Protein AF-A0A151IQZ8-F1 (afdb_monomer)

Organism: NCBI:txid471704

pLDDT: mean 76.38, std 14.62, range [38.34, 93.38]

Solvent-accessible surface area (backbone atoms only — not comparable to full-atom values): 10719 Å² total; per-residue (Å²): 109,80,64,51,79,74,67,48,81,82,74,76,81,71,88,70,88,72,74,56,67,67,59,54,52,50,52,55,47,38,72,71,76,46,70,57,71,67,60,46,53,51,49,43,63,72,29,51,71,59,75,87,51,46,80,73,53,77,83,78,83,52,74,77,52,58,76,74,47,56,71,68,60,54,54,52,48,54,54,48,50,53,53,50,52,51,53,50,18,53,51,44,46,48,53,50,50,51,56,55,58,67,31,67,74,51,48,68,72,40,54,81,81,67,52,54,53,82,94,44,68,60,49,65,55,50,59,70,48,26,78,45,84,62,49,73,41,74,48,37,80,72,48,78,58,47,101,88,50,80,73,50,78,59,21,75,75,46,58,49,76,49,61,53,66,62,90,61,82,62,86,89,110

Secondary structure (DSSP, 8-state):
-HHHHHH---PPPP------HHHHHHHHHHHHH---HHHHHHHHHHT---GGGGGGSPPPPPHHHHHHS-HHHHHHHHHHHHHHHHHHHHHHHHHHHHHHHTSHHHHHHS-TTTTS-GGGTHHHHHHHHBSSPPEEEPP-TTTT-BTTBPPPGGGGT-PEEE-PBP-SPPTT-

Nearest PDB structures (foldseek):
  5xq0-assembly1_A  TM=3.983E-01  e=8.523E+00  Mus musculus
  5xq1-assembly1_A  TM=3.126E-01  e=7.536E+00  Mus musculus

Radius of gyration: 23.39 Å; Cα contacts (8 Å, |Δi|>4): 93; chains: 1; bounding box: 54×56×52 Å

Sequence (173 aa):
TLTSELFGEVQAPTPLLFWNSVVLNSIQSESRSGLPIDIRSTLLAKYEVKNDLQALIPPKLNKELLTALTPSVVKRDEYQALAQAQVRACLNTFGTCMSQLLKPEVLQSLNDEAKLTPSQLWFPLFRRLSLSEPMIFPPKYSLLSSPFRNQHPAWRTLSLGVAKLSGKSSKFA

Mean predicted aligned error: 15.75 Å

Structure (mmCIF, N/CA/C/O backbone):
data_AF-A0A151IQZ8-F1
#
_entry.id   AF-A0A151IQZ8-F1
#
loop_
_atom_site.group_PDB
_atom_site.id
_atom_site.type_symbol
_atom_site.label_atom_id
_atom_site.label_alt_id
_atom_site.label_comp_id
_atom_site.label_asym_id
_atom_site.label_entity_id
_atom_site.label_seq_id
_atom_site.pdbx_PDB_ins_code
_atom_site.Cartn_x
_atom_site.Cartn_y
_atom_site.Cartn_z
_atom_site.occupancy
_atom_site.B_iso_or_equiv
_atom_site.auth_seq_id
_atom_site.auth_comp_id
_atom_site.auth_asym_id
_atom_site.auth_atom_id
_atom_site.pdbx_PDB_model_num
ATOM 1 N N . THR A 1 1 ? 23.336 -37.546 -19.285 1.00 43.59 1 THR A N 1
ATOM 2 C CA . THR A 1 1 ? 22.019 -37.944 -18.726 1.00 43.59 1 THR A CA 1
ATOM 3 C C . THR A 1 1 ? 20.944 -37.270 -19.552 1.00 43.59 1 THR A C 1
ATOM 5 O O . THR A 1 1 ? 21.203 -36.181 -20.037 1.00 43.59 1 THR A O 1
ATOM 8 N N . LEU A 1 2 ? 19.762 -37.876 -19.719 1.00 40.09 2 LEU A N 1
ATOM 9 C CA . LEU A 1 2 ? 18.674 -37.371 -20.588 1.00 40.09 2 LEU A CA 1
ATOM 10 C C . LEU A 1 2 ? 18.325 -35.879 -20.369 1.00 40.09 2 LEU A C 1
ATOM 12 O O . LEU A 1 2 ? 17.814 -35.211 -21.255 1.00 40.09 2 LEU A O 1
ATOM 16 N N . THR A 1 3 ? 18.625 -35.349 -19.183 1.00 41.34 3 THR A N 1
ATOM 17 C CA . THR A 1 3 ? 18.453 -33.949 -18.790 1.00 41.34 3 THR A CA 1
ATOM 18 C C . THR A 1 3 ? 19.409 -32.962 -19.472 1.00 41.34 3 THR A C 1
ATOM 20 O O . THR A 1 3 ? 18.994 -31.843 -19.741 1.00 41.34 3 THR A O 1
ATOM 23 N N . SER A 1 4 ? 20.656 -33.324 -19.787 1.00 41.53 4 SER A N 1
ATOM 24 C CA . SER A 1 4 ? 21.600 -32.395 -20.439 1.00 41.53 4 SER A CA 1
ATOM 25 C C . SER A 1 4 ? 21.361 -32.269 -21.947 1.00 41.53 4 SER A C 1
ATOM 27 O O . SER A 1 4 ? 21.603 -31.213 -22.519 1.00 41.53 4 SER A O 1
ATOM 29 N N . GLU A 1 5 ? 20.840 -33.322 -22.584 1.00 46.06 5 GLU A N 1
ATOM 30 C CA . GLU A 1 5 ? 20.471 -33.313 -24.009 1.00 46.06 5 GLU A CA 1
ATOM 31 C C . GLU A 1 5 ? 19.148 -32.580 -24.274 1.00 46.06 5 GLU A C 1
ATOM 33 O O . GLU A 1 5 ? 18.993 -31.976 -25.331 1.00 46.06 5 GLU A O 1
ATOM 38 N N . LEU A 1 6 ? 18.204 -32.593 -23.320 1.00 40.88 6 LEU A N 1
ATOM 39 C CA . LEU A 1 6 ? 16.897 -31.941 -23.486 1.00 40.88 6 LEU A CA 1
ATOM 40 C C . LEU A 1 6 ? 16.892 -30.448 -23.107 1.00 40.88 6 LEU A C 1
ATOM 42 O O . LEU A 1 6 ? 16.053 -29.706 -23.612 1.00 40.88 6 LEU A O 1
ATOM 46 N N . PHE A 1 7 ? 17.782 -30.017 -22.202 1.00 46.53 7 PHE A N 1
ATOM 47 C CA . PHE A 1 7 ? 17.719 -28.686 -21.570 1.00 46.53 7 PHE A CA 1
ATOM 48 C C . PHE A 1 7 ? 18.987 -27.828 -21.730 1.00 46.53 7 PHE A C 1
ATOM 50 O O . PHE A 1 7 ? 18.999 -26.689 -21.270 1.00 46.53 7 PHE A O 1
ATOM 57 N N . GLY A 1 8 ? 20.024 -28.331 -22.412 1.00 48.16 8 GLY A N 1
ATOM 58 C CA . GLY A 1 8 ? 21.293 -27.621 -22.594 1.00 48.16 8 GLY A CA 1
ATOM 59 C C . GLY A 1 8 ? 22.121 -27.503 -21.307 1.00 48.16 8 GLY A C 1
ATOM 60 O O . GLY A 1 8 ? 21.673 -27.843 -20.210 1.00 48.16 8 GLY A O 1
ATOM 61 N N . GLU A 1 9 ? 23.369 -27.046 -21.439 1.00 47.34 9 GLU A N 1
ATOM 62 C CA . GLU A 1 9 ? 24.222 -26.780 -20.278 1.00 47.34 9 GLU A CA 1
ATOM 63 C C . GLU A 1 9 ? 23.686 -25.587 -19.481 1.00 47.34 9 GLU A C 1
ATOM 65 O O . GLU A 1 9 ? 23.415 -24.514 -20.023 1.00 47.34 9 GLU A O 1
ATOM 70 N N . VAL A 1 10 ? 23.531 -25.789 -18.169 1.00 47.69 10 VAL A N 1
ATOM 71 C CA . VAL A 1 10 ? 23.083 -24.767 -17.222 1.00 47.69 10 VAL A CA 1
ATOM 72 C C . VAL A 1 10 ? 24.101 -23.631 -17.222 1.00 47.69 10 VAL A C 1
ATOM 74 O O . VAL A 1 10 ? 25.184 -23.748 -16.649 1.00 47.69 10 VAL A O 1
ATOM 77 N N . GLN A 1 11 ? 23.746 -22.520 -17.864 1.00 50.00 11 GLN A N 1
ATOM 78 C CA . GLN A 1 11 ? 24.535 -21.300 -17.808 1.00 50.00 11 GLN A CA 1
ATOM 79 C C . GLN A 1 11 ? 24.588 -20.822 -16.351 1.00 50.00 11 GLN A C 1
ATOM 81 O O . GLN A 1 11 ? 23.557 -20.724 -15.678 1.00 50.00 11 GLN A O 1
ATOM 86 N N . ALA A 1 12 ? 25.800 -20.584 -15.844 1.00 47.19 12 ALA A N 1
ATOM 87 C CA . ALA A 1 12 ? 26.010 -20.151 -14.468 1.00 47.19 12 ALA A CA 1
ATOM 88 C C . ALA A 1 12 ? 25.196 -18.873 -14.169 1.00 47.19 12 ALA A C 1
ATOM 90 O O . ALA A 1 12 ? 25.102 -18.001 -15.037 1.00 47.19 12 ALA A O 1
ATOM 91 N N . PRO A 1 13 ? 24.616 -18.729 -12.961 1.00 45.22 13 PRO A N 1
ATOM 92 C CA . PRO A 1 13 ? 23.842 -17.545 -12.630 1.00 45.22 13 PRO A CA 1
ATOM 93 C C . PRO A 1 13 ? 24.754 -16.315 -12.642 1.00 45.22 13 PRO A C 1
ATOM 95 O O . PRO A 1 13 ? 25.760 -16.275 -11.933 1.00 45.22 13 PRO A O 1
ATOM 98 N N . THR A 1 14 ? 24.379 -15.304 -13.425 1.00 43.91 14 THR A N 1
ATOM 99 C CA . THR A 1 14 ? 24.956 -13.953 -13.394 1.00 43.91 14 THR A CA 1
ATOM 100 C C . THR A 1 14 ? 25.029 -13.448 -11.942 1.00 43.91 14 THR A C 1
ATOM 102 O O . THR A 1 14 ? 24.085 -13.708 -11.184 1.00 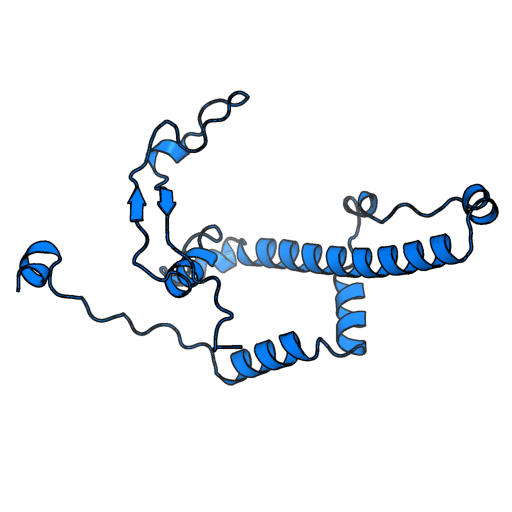43.91 14 THR A O 1
ATOM 105 N N . PRO A 1 15 ? 26.095 -12.741 -11.503 1.00 45.81 15 PRO A N 1
ATOM 106 C CA . PRO A 1 15 ? 26.219 -12.324 -10.112 1.00 45.81 15 PRO A CA 1
ATOM 107 C C . PRO A 1 15 ? 25.117 -11.314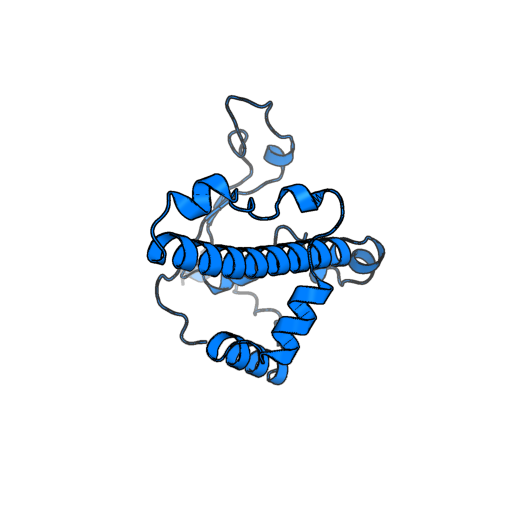 -9.791 1.00 45.81 15 PRO A C 1
ATOM 109 O O . PRO A 1 15 ? 25.141 -10.166 -10.227 1.00 45.81 15 PRO A O 1
ATOM 112 N N . LEU A 1 16 ? 24.118 -11.778 -9.047 1.00 50.84 16 LEU A N 1
ATOM 113 C CA . LEU A 1 16 ? 22.984 -10.987 -8.595 1.00 50.84 16 LEU A CA 1
ATOM 114 C C . LEU A 1 16 ? 23.478 -9.815 -7.741 1.00 50.84 16 LEU A C 1
ATOM 116 O O . LEU A 1 16 ? 24.231 -10.021 -6.789 1.00 50.84 16 LEU A O 1
ATOM 120 N N . LEU A 1 17 ? 22.995 -8.607 -8.048 1.00 51.41 17 LEU A N 1
ATOM 121 C CA . LEU A 1 17 ? 23.178 -7.401 -7.238 1.00 51.41 17 LEU A CA 1
ATOM 122 C C . LEU A 1 17 ? 22.833 -7.703 -5.771 1.00 51.41 17 LEU A C 1
ATOM 124 O O . LEU A 1 17 ? 21.670 -7.888 -5.396 1.00 51.41 17 LEU A O 1
ATOM 128 N N . PHE A 1 18 ? 23.876 -7.812 -4.953 1.00 54.44 18 PHE A N 1
ATOM 129 C CA . PHE A 1 18 ? 23.775 -8.094 -3.532 1.00 54.44 18 PHE A CA 1
ATOM 130 C C . PHE A 1 18 ? 23.282 -6.823 -2.839 1.00 54.44 18 PHE A C 1
ATOM 132 O O . PHE A 1 18 ? 23.975 -5.806 -2.821 1.00 54.44 18 PHE A O 1
ATOM 139 N N . TRP A 1 19 ? 22.064 -6.852 -2.295 1.00 58.94 19 TRP A N 1
ATOM 140 C CA . TRP A 1 19 ? 21.597 -5.774 -1.429 1.00 58.94 19 TRP A CA 1
ATOM 141 C C . TRP A 1 19 ? 22.552 -5.660 -0.241 1.00 58.94 19 TRP A C 1
ATOM 143 O O . TRP A 1 19 ? 22.905 -6.669 0.368 1.00 58.94 19 TRP A O 1
ATOM 153 N N . ASN A 1 20 ? 22.980 -4.438 0.080 1.00 76.62 20 ASN A N 1
ATOM 154 C CA . ASN A 1 20 ? 23.862 -4.192 1.215 1.00 76.62 20 ASN A CA 1
ATOM 155 C C . ASN A 1 20 ? 23.236 -4.796 2.490 1.00 76.62 20 ASN A C 1
ATOM 157 O O . ASN A 1 20 ? 22.068 -4.541 2.790 1.00 76.62 20 ASN A O 1
ATOM 161 N N . SER A 1 21 ? 24.001 -5.603 3.233 1.00 78.06 21 SER A N 1
ATOM 162 C CA . SER A 1 21 ? 23.531 -6.304 4.437 1.00 78.06 21 SER A CA 1
ATOM 163 C C . SER A 1 21 ? 22.980 -5.351 5.500 1.00 78.06 21 SER A C 1
ATOM 165 O O . SER A 1 21 ? 22.044 -5.703 6.213 1.00 78.06 21 SER A O 1
ATOM 167 N N . VAL A 1 22 ? 23.494 -4.119 5.554 1.00 80.38 22 VAL A N 1
ATOM 168 C CA . VAL A 1 22 ? 22.982 -3.055 6.424 1.00 80.38 22 VAL A CA 1
ATOM 169 C C . VAL A 1 22 ? 21.537 -2.708 6.066 1.00 80.38 22 VAL A C 1
ATOM 171 O O . VAL A 1 22 ? 20.690 -2.638 6.948 1.00 80.38 22 VAL A O 1
ATOM 174 N N . VAL A 1 23 ? 21.232 -2.559 4.774 1.00 78.94 23 VAL A N 1
ATOM 175 C CA . VAL A 1 23 ? 19.880 -2.225 4.296 1.00 78.94 23 VAL A CA 1
ATOM 176 C C . VAL A 1 23 ? 18.904 -3.358 4.602 1.00 78.94 23 VAL A C 1
ATOM 178 O O . VAL A 1 23 ? 17.800 -3.104 5.078 1.00 78.94 23 VAL A O 1
ATOM 181 N N . LEU A 1 24 ? 19.315 -4.610 4.380 1.00 80.31 24 LEU A N 1
ATOM 182 C CA . LEU A 1 24 ? 18.483 -5.778 4.682 1.00 80.31 24 LEU A CA 1
ATOM 183 C C . LEU A 1 24 ? 18.168 -5.889 6.177 1.00 80.31 24 LEU A C 1
ATOM 185 O O . LEU A 1 24 ? 17.009 -6.081 6.539 1.00 80.31 24 LEU A O 1
ATOM 189 N N . ASN A 1 25 ? 19.173 -5.710 7.037 1.00 83.12 25 ASN A N 1
ATOM 190 C CA . ASN A 1 25 ? 18.993 -5.763 8.487 1.00 83.12 25 ASN A CA 1
ATOM 191 C C . ASN A 1 25 ? 18.080 -4.635 8.988 1.00 83.12 25 ASN A C 1
ATOM 193 O O . ASN A 1 25 ? 17.236 -4.876 9.853 1.00 83.12 25 ASN A O 1
ATOM 197 N N . SER A 1 26 ? 18.199 -3.428 8.425 1.00 82.69 26 SER A N 1
ATOM 198 C CA . SER A 1 26 ? 17.300 -2.316 8.752 1.00 82.69 26 SER A CA 1
ATOM 199 C C . SER A 1 26 ? 15.857 -2.621 8.356 1.00 82.69 26 SER A C 1
ATOM 201 O O . SER A 1 2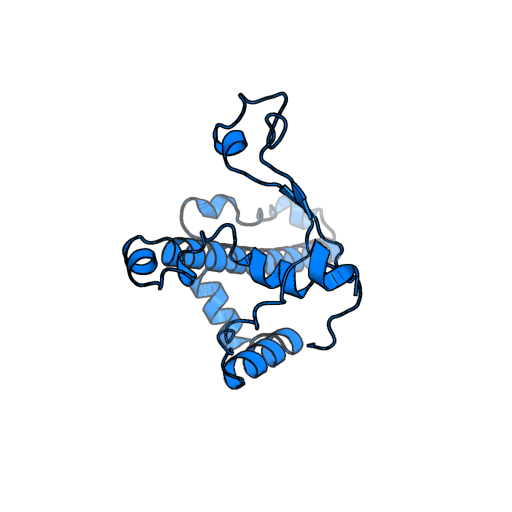6 ? 14.972 -2.524 9.202 1.00 82.69 26 SER A O 1
ATOM 203 N N . ILE A 1 27 ? 15.617 -3.084 7.121 1.00 83.56 27 ILE A N 1
ATOM 204 C CA . ILE A 1 27 ? 14.269 -3.457 6.651 1.00 83.56 27 ILE A CA 1
ATOM 205 C C . ILE A 1 27 ? 13.672 -4.558 7.532 1.00 83.56 27 ILE A C 1
ATOM 207 O O . ILE A 1 27 ? 12.502 -4.496 7.905 1.00 83.56 27 ILE A O 1
ATOM 211 N N . GLN A 1 28 ? 14.467 -5.569 7.880 1.00 83.88 28 GLN A N 1
ATOM 212 C CA . GLN A 1 28 ? 14.022 -6.679 8.716 1.00 83.88 28 GLN A CA 1
ATOM 213 C C . GLN A 1 28 ? 13.667 -6.217 10.135 1.00 83.88 28 GLN A C 1
ATOM 215 O O . GLN A 1 28 ? 12.642 -6.633 10.679 1.00 83.88 28 GLN A O 1
ATOM 220 N N . SER A 1 29 ? 14.497 -5.354 10.727 1.00 86.56 29 SER A N 1
ATOM 221 C CA . SER A 1 29 ? 14.241 -4.761 12.040 1.00 86.56 29 SER A CA 1
ATOM 222 C C . SER A 1 29 ? 12.949 -3.945 12.019 1.00 86.56 29 SER A C 1
ATOM 224 O O . SER A 1 29 ? 12.018 -4.256 12.758 1.00 86.56 29 SER A O 1
ATOM 226 N N . GLU A 1 30 ? 12.838 -2.987 11.098 1.00 88.62 30 GLU A N 1
ATOM 227 C CA . GLU A 1 30 ? 11.686 -2.087 10.974 1.00 88.62 30 GLU A CA 1
ATOM 228 C C . GLU A 1 30 ? 10.393 -2.825 10.603 1.00 88.62 30 GLU A C 1
ATOM 230 O O . GLU A 1 30 ? 9.317 -2.463 11.074 1.00 88.62 30 GLU A O 1
ATOM 235 N N . SER A 1 31 ? 10.467 -3.901 9.813 1.00 79.69 31 SER A N 1
ATOM 23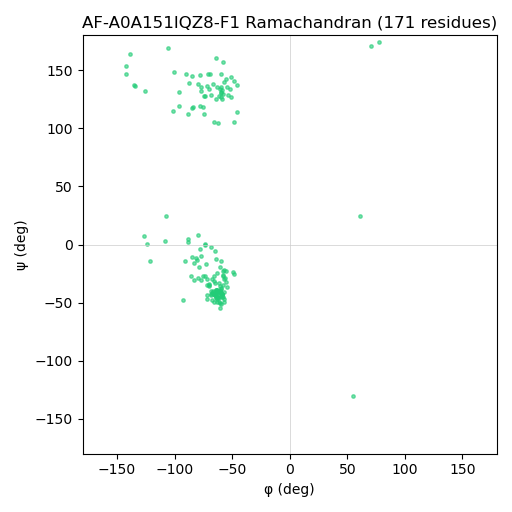6 C CA . SER A 1 31 ? 9.299 -4.737 9.511 1.00 79.69 31 SER A CA 1
ATOM 237 C C . SER A 1 31 ? 8.767 -5.473 10.744 1.00 79.69 31 SER A C 1
ATOM 239 O O . SER A 1 31 ? 7.589 -5.832 10.762 1.00 79.69 31 SER A O 1
ATOM 241 N N . ARG A 1 32 ? 9.618 -5.751 11.740 1.00 83.19 32 ARG A N 1
ATOM 242 C CA . ARG A 1 32 ? 9.254 -6.492 12.958 1.00 83.19 32 ARG A CA 1
ATOM 243 C C . ARG A 1 32 ? 8.829 -5.571 14.092 1.00 83.19 32 ARG A C 1
ATOM 245 O O . ARG A 1 32 ? 7.827 -5.840 14.746 1.00 83.19 32 ARG A O 1
ATOM 252 N N . SER A 1 33 ? 9.605 -4.522 14.347 1.00 86.44 33 SER A N 1
ATOM 253 C CA . SER A 1 33 ? 9.375 -3.584 15.451 1.00 86.44 33 SER A CA 1
ATOM 254 C C . SER A 1 33 ? 8.507 -2.391 15.052 1.00 86.44 33 SER A C 1
ATOM 256 O O . SER A 1 33 ? 7.976 -1.699 15.921 1.00 86.44 33 SER A O 1
ATOM 258 N N . GLY A 1 34 ? 8.311 -2.178 13.750 1.00 86.56 34 GLY A N 1
ATOM 259 C CA . GLY A 1 34 ? 7.686 -0.979 13.218 1.00 86.56 34 GLY A CA 1
ATOM 260 C C . GLY A 1 34 ? 8.642 0.214 13.212 1.00 86.56 34 GLY A C 1
ATOM 261 O O . GLY A 1 34 ? 9.761 0.174 13.719 1.00 86.56 34 GLY A O 1
ATOM 262 N N . LEU A 1 35 ? 8.173 1.315 12.627 1.00 87.69 35 LEU A N 1
ATOM 263 C CA . LEU A 1 35 ? 8.904 2.577 12.642 1.00 87.69 35 LEU A CA 1
ATOM 264 C C . LEU A 1 35 ? 8.754 3.283 14.000 1.00 87.69 35 LEU A C 1
ATOM 266 O O . LEU A 1 35 ? 7.658 3.255 14.577 1.00 87.69 35 LEU A O 1
ATOM 270 N N . PRO A 1 36 ? 9.797 3.996 14.468 1.00 91.50 36 PRO A N 1
ATOM 271 C CA . PRO A 1 36 ? 9.697 4.902 15.607 1.00 91.50 36 PRO A CA 1
ATOM 272 C C . PRO A 1 36 ? 8.528 5.889 15.465 1.00 91.50 36 PRO A C 1
ATOM 274 O O . PRO A 1 36 ? 8.190 6.330 14.362 1.00 91.50 36 PRO A O 1
ATOM 277 N N . ILE A 1 37 ? 7.875 6.218 16.584 1.00 89.75 37 ILE A N 1
ATOM 278 C CA . ILE A 1 37 ? 6.631 7.007 16.609 1.00 89.75 37 ILE A CA 1
ATOM 279 C C . ILE A 1 37 ? 6.791 8.398 15.982 1.00 89.75 37 ILE A C 1
ATOM 281 O O . ILE A 1 37 ? 5.893 8.874 15.284 1.00 89.75 37 ILE A O 1
ATOM 285 N N . ASP A 1 38 ? 7.932 9.028 16.215 1.00 93.38 38 ASP A N 1
ATOM 286 C CA . ASP A 1 38 ? 8.347 10.337 15.721 1.00 93.38 38 ASP A CA 1
ATOM 287 C C . ASP A 1 38 ? 8.558 10.321 14.202 1.00 93.38 38 ASP A C 1
ATOM 289 O O . ASP A 1 38 ? 7.981 11.144 13.480 1.00 93.38 38 ASP A O 1
ATOM 293 N N . ILE A 1 39 ? 9.284 9.319 13.699 1.00 90.00 39 ILE A N 1
ATOM 294 C CA . ILE A 1 39 ? 9.498 9.111 12.263 1.00 90.00 39 ILE A CA 1
ATOM 295 C C . ILE A 1 39 ? 8.163 8.824 11.581 1.00 90.00 39 ILE A C 1
ATOM 297 O O . ILE A 1 39 ? 7.830 9.451 10.574 1.00 90.00 39 ILE A O 1
ATOM 301 N N . ARG A 1 40 ? 7.353 7.930 12.159 1.00 89.75 40 ARG A N 1
ATOM 302 C CA . ARG A 1 40 ? 6.021 7.599 11.646 1.00 89.75 40 ARG A CA 1
ATOM 303 C C . ARG A 1 40 ? 5.149 8.847 11.547 1.00 89.75 40 ARG A C 1
ATOM 305 O O . ARG A 1 40 ? 4.575 9.091 10.495 1.00 89.75 40 ARG A O 1
ATOM 312 N N . SER A 1 41 ? 5.080 9.657 12.600 1.00 89.38 41 SER A N 1
ATOM 313 C CA . SER A 1 41 ? 4.256 10.876 12.614 1.00 89.38 41 SER A CA 1
ATOM 314 C C . SER A 1 41 ? 4.728 11.892 11.570 1.00 89.38 41 SER A C 1
ATOM 316 O O . SER A 1 41 ? 3.912 12.462 10.846 1.00 89.38 41 SER A O 1
ATOM 318 N N . THR A 1 42 ? 6.045 12.046 11.421 1.00 92.81 42 THR A N 1
ATOM 319 C CA . THR A 1 42 ? 6.653 12.918 10.406 1.00 92.81 42 THR A CA 1
ATOM 320 C C . THR A 1 42 ? 6.331 12.446 8.986 1.00 92.81 42 THR A C 1
ATOM 322 O O . THR A 1 42 ? 5.956 13.249 8.131 1.00 92.81 42 THR A O 1
ATOM 325 N N . LEU A 1 43 ? 6.432 11.140 8.722 1.00 89.56 43 LEU A N 1
ATOM 326 C CA . LEU A 1 43 ? 6.104 10.551 7.422 1.00 89.56 43 LEU A CA 1
ATOM 327 C C . LEU A 1 43 ? 4.611 10.672 7.104 1.00 89.56 43 LEU A C 1
ATOM 329 O O . LEU A 1 43 ? 4.261 11.039 5.984 1.00 89.56 43 LEU A O 1
ATOM 333 N N . LEU A 1 44 ? 3.737 10.422 8.081 1.00 89.38 44 LEU A N 1
ATOM 334 C CA . LEU A 1 44 ? 2.292 10.568 7.905 1.00 89.38 44 LEU A CA 1
ATOM 335 C C . LEU A 1 44 ? 1.909 12.007 7.547 1.00 89.38 44 LEU A C 1
ATOM 337 O O . LEU A 1 44 ? 1.106 12.204 6.641 1.00 89.38 44 LEU A O 1
ATOM 341 N N . ALA A 1 45 ? 2.521 13.002 8.194 1.00 89.38 45 ALA A N 1
ATOM 342 C CA . ALA A 1 45 ? 2.295 14.408 7.869 1.00 89.38 45 ALA A CA 1
ATOM 343 C C . ALA A 1 45 ? 2.864 14.785 6.489 1.00 89.38 45 ALA A C 1
ATOM 345 O O . ALA A 1 45 ? 2.215 15.468 5.697 1.00 89.38 45 ALA A O 1
ATOM 346 N N . LYS A 1 46 ? 4.074 14.310 6.163 1.00 91.06 46 LYS A N 1
ATOM 347 C CA . LYS A 1 46 ? 4.734 14.595 4.879 1.00 91.06 46 LYS A CA 1
ATOM 348 C C . LYS A 1 46 ? 3.933 14.072 3.688 1.00 91.06 46 LYS A C 1
ATOM 350 O O . LYS A 1 46 ? 3.853 14.747 2.662 1.00 91.06 46 LYS A O 1
ATOM 355 N N . TYR A 1 47 ? 3.365 12.879 3.830 1.00 86.56 47 TYR A N 1
ATOM 356 C CA . TYR A 1 47 ? 2.616 12.193 2.781 1.00 86.56 47 TYR A CA 1
ATOM 357 C C . TYR A 1 47 ? 1.115 12.188 3.036 1.00 86.56 47 TYR A C 1
ATOM 359 O O . TYR A 1 47 ? 0.387 11.354 2.490 1.00 86.56 47 TYR A O 1
ATOM 367 N N . GLU A 1 48 ? 0.638 13.156 3.814 1.00 85.38 48 GLU A N 1
ATOM 368 C CA . GLU A 1 48 ? -0.781 13.430 3.891 1.00 85.38 48 GLU A CA 1
ATOM 369 C C . GLU A 1 48 ? -1.310 13.731 2.486 1.00 85.38 48 GLU A C 1
ATOM 371 O O . GLU A 1 48 ? -0.666 14.363 1.644 1.00 85.38 48 GLU A O 1
ATOM 376 N N . VAL A 1 49 ? -2.494 13.212 2.210 1.00 81.19 49 VAL A N 1
ATOM 377 C CA . VAL A 1 49 ? -3.097 13.283 0.892 1.00 81.19 49 VAL A CA 1
ATOM 378 C C . VAL A 1 49 ? -3.818 14.623 0.732 1.00 81.19 49 VAL A C 1
ATOM 380 O O . VAL A 1 49 ? -4.764 14.930 1.463 1.00 81.19 49 VAL A O 1
ATOM 383 N N . LYS A 1 50 ? -3.353 15.407 -0.246 1.00 81.56 50 LYS A N 1
ATOM 384 C CA . LYS A 1 50 ? -3.758 16.796 -0.516 1.00 81.56 50 LYS A CA 1
ATOM 385 C C . LYS A 1 50 ? -4.667 16.903 -1.749 1.00 81.56 50 LYS A C 1
ATOM 387 O O . LYS A 1 50 ? -4.779 15.959 -2.529 1.00 81.56 50 LYS A O 1
ATOM 392 N N . ASN A 1 51 ? -5.257 18.086 -1.932 1.00 80.19 51 ASN A N 1
ATOM 393 C CA . ASN A 1 51 ? -5.996 18.503 -3.131 1.00 80.19 51 ASN A CA 1
ATOM 394 C C . ASN A 1 51 ? -7.134 17.535 -3.502 1.00 80.19 51 ASN A C 1
ATOM 396 O O . ASN A 1 51 ? -7.924 17.160 -2.640 1.00 80.19 51 ASN A O 1
ATOM 400 N N . ASP A 1 52 ? -7.199 17.108 -4.763 1.00 75.88 52 ASP A N 1
ATOM 401 C CA . ASP A 1 52 ? -8.276 16.295 -5.348 1.00 75.88 52 ASP A CA 1
ATOM 402 C C . ASP A 1 52 ? -8.507 14.963 -4.624 1.00 75.88 52 ASP A C 1
ATOM 404 O O . ASP A 1 52 ? -9.590 14.383 -4.663 1.00 75.88 52 ASP A O 1
ATOM 408 N N . LEU A 1 53 ? -7.499 14.483 -3.898 1.00 73.56 53 LEU A N 1
ATOM 409 C CA . LEU A 1 53 ? -7.570 13.246 -3.139 1.00 73.56 53 LEU A CA 1
ATOM 410 C C . LEU A 1 53 ? -8.109 13.451 -1.707 1.00 73.56 53 LEU A C 1
ATOM 412 O O . LEU A 1 53 ? -8.201 12.485 -0.941 1.00 73.56 53 LEU A O 1
ATOM 416 N N . GLN A 1 54 ? -8.485 14.676 -1.312 1.00 77.69 54 GLN A N 1
ATOM 417 C CA . GLN A 1 54 ? -9.201 14.935 -0.052 1.00 77.69 54 GLN A CA 1
ATOM 418 C C . GLN A 1 54 ? -10.577 14.264 -0.004 1.00 77.69 54 GLN A C 1
ATOM 420 O O . GLN A 1 54 ? -11.034 13.909 1.078 1.00 77.69 54 GLN A O 1
ATOM 425 N N . ALA A 1 55 ? -11.190 13.986 -1.157 1.00 76.06 55 ALA A N 1
ATOM 426 C CA . ALA A 1 55 ? -12.421 13.198 -1.227 1.00 76.06 55 ALA A CA 1
ATOM 427 C C . ALA A 1 55 ? -12.260 11.768 -0.668 1.00 76.06 55 ALA A C 1
ATOM 429 O O . ALA A 1 55 ? -13.244 11.134 -0.307 1.00 76.06 55 ALA A O 1
ATOM 430 N N . LEU A 1 56 ? -11.022 11.264 -0.570 1.00 74.38 56 LEU A N 1
ATOM 431 C CA . LEU A 1 56 ? -10.701 9.950 -0.005 1.00 74.38 56 LEU A CA 1
ATOM 432 C C . LEU A 1 56 ? -10.478 9.983 1.519 1.00 74.38 56 LEU A C 1
ATOM 434 O O . LEU A 1 56 ? -10.049 8.981 2.094 1.00 74.38 56 LEU A O 1
ATOM 438 N N . ILE A 1 57 ? -10.686 11.130 2.180 1.00 80.00 57 ILE A N 1
ATOM 439 C CA . ILE A 1 57 ? -10.676 11.210 3.647 1.00 80.00 57 ILE A CA 1
ATOM 440 C C . I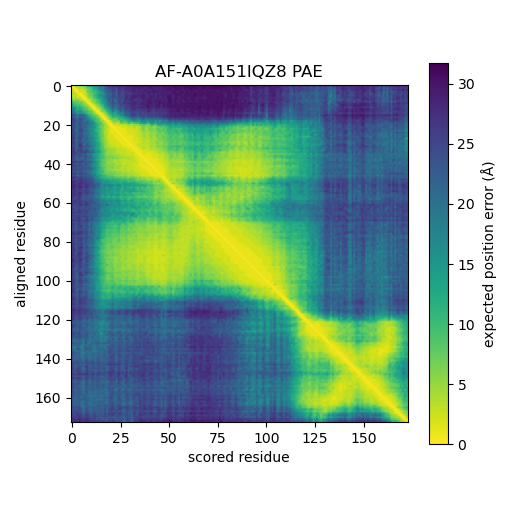LE A 1 57 ? -11.880 10.419 4.178 1.00 80.00 57 ILE A C 1
ATOM 442 O O . ILE A 1 57 ? -12.973 10.547 3.623 1.00 80.00 57 ILE A O 1
ATOM 446 N N . PRO A 1 58 ? -11.712 9.635 5.259 1.00 78.69 58 PRO A N 1
ATOM 447 C CA . PRO A 1 58 ? -12.835 8.989 5.921 1.00 78.69 58 PRO A CA 1
ATOM 448 C C . PRO A 1 58 ? -13.942 10.003 6.250 1.00 78.69 58 PRO A C 1
ATOM 450 O O . PRO A 1 58 ? -13.642 11.091 6.756 1.00 78.69 58 PRO A O 1
ATOM 453 N N . PRO A 1 59 ? -15.216 9.687 5.968 1.00 79.69 59 PRO A N 1
ATOM 454 C CA . PRO A 1 59 ? -16.308 10.603 6.252 1.00 79.69 59 PRO A CA 1
ATOM 455 C C . PRO A 1 59 ? -16.367 10.888 7.754 1.00 79.69 59 PRO A C 1
ATOM 457 O O . PRO A 1 59 ? -16.298 9.980 8.578 1.00 79.69 59 PRO A O 1
ATOM 460 N N . LYS A 1 60 ? -16.497 12.165 8.122 1.00 81.94 60 LYS A N 1
ATOM 461 C CA . LYS A 1 60 ? -16.664 12.556 9.525 1.00 81.94 60 LYS A CA 1
ATOM 462 C C . LYS A 1 60 ? -18.098 12.288 9.963 1.00 81.94 60 LYS A C 1
ATOM 464 O O . LYS A 1 60 ? -19.039 12.695 9.281 1.00 81.94 60 LYS A O 1
ATOM 469 N N . LEU A 1 61 ? -18.256 11.645 11.118 1.00 79.81 61 LEU A N 1
ATOM 470 C CA . LEU A 1 61 ? -19.564 11.419 11.724 1.00 79.81 61 LEU A CA 1
ATOM 471 C C . LEU A 1 61 ? -20.274 12.754 12.002 1.00 79.81 61 LEU A C 1
ATOM 473 O O . LEU A 1 61 ? -19.675 13.693 12.531 1.00 79.81 61 LEU A O 1
ATOM 477 N N . ASN A 1 62 ? -21.565 12.830 11.677 1.00 86.06 62 ASN A N 1
ATOM 478 C CA . ASN A 1 62 ? -22.392 13.986 12.019 1.00 86.06 62 ASN A CA 1
ATOM 479 C C . ASN A 1 62 ? -22.666 14.018 13.538 1.00 86.06 62 ASN A C 1
ATOM 481 O O . ASN A 1 62 ? -22.826 12.969 14.164 1.00 86.06 62 ASN A O 1
ATOM 485 N N . LYS A 1 63 ? -22.775 15.216 14.127 1.00 86.62 63 LYS A N 1
ATOM 486 C CA . LYS A 1 63 ? -23.082 15.426 15.553 1.00 86.62 63 LYS A CA 1
ATOM 487 C C . LYS A 1 63 ? -24.410 14.787 15.971 1.00 86.62 63 LYS A C 1
ATOM 489 O O . LYS A 1 63 ? -24.485 14.234 17.060 1.00 86.62 63 LYS A O 1
ATOM 494 N N . GLU A 1 64 ? -25.396 14.776 15.077 1.00 85.12 64 GLU A N 1
ATOM 495 C CA . GLU A 1 64 ? -26.690 14.109 15.300 1.00 85.12 64 GLU A CA 1
ATOM 496 C C . GLU A 1 64 ? -26.573 12.577 15.362 1.00 85.12 64 GLU A C 1
ATOM 498 O O . GLU A 1 64 ? -27.338 11.906 16.045 1.00 85.12 64 GLU A O 1
ATOM 503 N N . LEU A 1 65 ? -25.598 11.996 14.657 1.00 83.06 65 LEU A N 1
ATOM 504 C CA . LEU A 1 65 ? -25.347 10.554 14.699 1.00 83.06 65 LEU A CA 1
ATOM 505 C C . LEU A 1 65 ? -24.490 10.174 15.908 1.00 83.06 65 LEU A C 1
ATOM 507 O O . LEU A 1 65 ? -24.650 9.085 16.449 1.00 83.06 65 LEU A O 1
ATOM 511 N N . LEU A 1 66 ? -23.612 11.074 16.362 1.00 84.06 66 LEU A N 1
ATOM 512 C CA . LEU A 1 66 ? -22.810 10.871 17.569 1.00 84.06 66 LEU A CA 1
ATOM 513 C C . LEU A 1 66 ? -23.681 10.675 18.816 1.00 84.06 66 LEU A C 1
ATOM 515 O O . LEU A 1 66 ? -23.337 9.853 19.658 1.00 84.06 66 LEU A O 1
ATOM 519 N N . THR A 1 67 ? -24.804 11.388 18.926 1.00 86.50 67 THR A N 1
ATOM 520 C CA . THR A 1 67 ? -25.735 11.256 20.061 1.00 86.50 67 THR A CA 1
ATOM 521 C C . THR A 1 67 ? -26.585 9.986 19.988 1.00 86.50 67 THR A C 1
ATOM 523 O O . THR A 1 67 ? -26.988 9.463 21.025 1.00 86.50 67 THR A O 1
ATOM 526 N N . ALA A 1 68 ? -26.828 9.466 18.782 1.00 89.75 68 ALA A N 1
ATOM 527 C CA . ALA A 1 68 ? -27.593 8.241 18.553 1.00 89.75 68 ALA A CA 1
ATOM 528 C C . ALA A 1 68 ? -26.763 6.952 18.711 1.00 89.75 68 ALA A C 1
ATOM 530 O O . ALA A 1 68 ? -27.325 5.861 18.820 1.00 89.75 68 ALA A O 1
ATOM 531 N N . LEU A 1 69 ? -25.430 7.050 18.700 1.00 89.81 69 LEU A N 1
ATOM 532 C CA . LEU A 1 69 ? -24.525 5.903 18.734 1.00 89.81 69 LEU A CA 1
ATOM 533 C C . LEU A 1 69 ? -23.946 5.656 20.125 1.00 89.81 69 LEU A C 1
ATOM 535 O O . LEU A 1 69 ? -23.665 6.562 20.902 1.00 89.81 69 LEU A O 1
ATOM 539 N N . THR A 1 70 ? -23.692 4.384 20.424 1.00 93.25 70 THR A N 1
ATOM 540 C CA . THR A 1 70 ? -23.029 4.002 21.674 1.00 93.25 70 THR A CA 1
ATOM 541 C C . THR A 1 70 ? -21.555 4.436 21.680 1.00 93.25 70 THR A C 1
ATOM 543 O O . THR A 1 70 ? -20.891 4.309 20.643 1.00 93.25 70 THR A O 1
ATOM 546 N N . PRO A 1 71 ? -20.978 4.812 22.839 1.00 90.50 71 PRO A N 1
ATOM 547 C CA . PRO A 1 71 ? -19.575 5.230 22.940 1.00 90.50 71 PRO A CA 1
ATOM 548 C C . PRO A 1 71 ? -18.555 4.204 22.420 1.00 90.50 71 PRO A C 1
ATOM 550 O O . PRO A 1 71 ? -17.486 4.577 21.945 1.00 90.50 71 PRO A O 1
ATOM 553 N N . SER A 1 72 ? -18.867 2.906 22.488 1.00 92.31 72 SER A N 1
ATOM 554 C CA . SER A 1 72 ? -18.012 1.837 21.954 1.00 92.31 72 SER A CA 1
ATOM 555 C C . SER A 1 72 ? -17.913 1.874 20.426 1.00 92.31 72 SER A C 1
ATOM 557 O O . SER A 1 72 ? -16.830 1.683 19.874 1.00 92.31 72 SER A O 1
ATOM 559 N N . VAL A 1 73 ? -19.026 2.154 19.743 1.00 89.69 73 VAL A N 1
ATOM 560 C CA . VAL A 1 73 ? -19.077 2.294 18.281 1.00 89.69 73 VAL A CA 1
ATOM 561 C C . VAL A 1 73 ? -18.310 3.532 17.838 1.00 89.69 73 VAL A C 1
ATOM 563 O O . VAL A 1 73 ? -17.532 3.434 16.894 1.00 89.69 73 VAL A O 1
ATOM 566 N N . VAL A 1 74 ? -18.460 4.646 18.560 1.00 88.81 74 VAL A N 1
ATOM 567 C CA . VAL A 1 74 ? -17.704 5.881 18.298 1.00 88.81 74 VAL A CA 1
ATOM 568 C C . VAL A 1 74 ? -16.202 5.634 18.445 1.00 88.81 74 VAL A C 1
ATOM 570 O O . VAL A 1 74 ? -15.450 5.886 17.508 1.00 88.81 74 VAL A O 1
ATOM 573 N N . LYS A 1 75 ? -15.763 5.028 19.558 1.00 90.12 75 LYS A N 1
ATOM 574 C CA . LYS A 1 75 ? -14.343 4.690 19.763 1.00 90.12 75 LYS A CA 1
ATOM 575 C C . LYS A 1 75 ? -13.791 3.767 18.678 1.00 90.12 75 LYS A C 1
ATOM 577 O O . LYS A 1 75 ? -12.673 3.962 18.212 1.00 90.12 75 LYS A O 1
ATOM 582 N N . ARG A 1 76 ? -14.550 2.745 18.265 1.00 90.25 76 ARG A N 1
ATOM 583 C CA . ARG A 1 76 ? -14.140 1.838 17.179 1.00 90.25 76 ARG A CA 1
ATOM 584 C C . ARG A 1 76 ? -13.907 2.603 15.876 1.00 90.25 76 ARG A C 1
ATOM 586 O O . ARG A 1 76 ? -12.936 2.313 15.181 1.00 90.25 76 ARG A O 1
ATOM 593 N N . ASP A 1 77 ? -14.788 3.541 15.550 1.00 88.56 77 ASP A N 1
ATOM 594 C CA . ASP A 1 77 ? -14.699 4.334 14.325 1.00 88.56 77 ASP A CA 1
ATOM 595 C C . ASP A 1 77 ? -13.494 5.285 14.348 1.00 88.56 77 ASP A C 1
ATOM 597 O O . ASP A 1 77 ? -12.744 5.353 13.379 1.00 88.56 77 ASP A O 1
ATOM 601 N N . GLU A 1 78 ? -13.208 5.908 15.495 1.00 88.62 78 GLU A N 1
ATOM 602 C CA . GLU A 1 78 ? -11.994 6.715 15.692 1.00 88.62 78 GLU A CA 1
ATOM 603 C C . GLU A 1 78 ? -10.713 5.900 15.442 1.00 88.62 78 GLU A C 1
ATOM 605 O O . GLU A 1 78 ? -9.815 6.345 14.720 1.00 88.62 78 GLU A O 1
ATOM 610 N N . TYR A 1 79 ? -10.632 4.672 15.971 1.00 90.12 79 TYR A N 1
ATOM 611 C CA . TYR A 1 79 ? -9.503 3.777 15.693 1.00 90.12 79 TYR A CA 1
ATOM 612 C C . TYR A 1 79 ? -9.405 3.405 14.208 1.00 90.12 79 TYR A C 1
ATOM 614 O O . TYR A 1 79 ? -8.301 3.345 13.658 1.00 90.12 79 TYR A O 1
ATOM 622 N N . GLN A 1 80 ? -10.538 3.169 13.543 1.00 89.69 80 GLN A N 1
ATOM 623 C CA . GLN A 1 80 ? -10.564 2.871 12.110 1.00 89.69 80 GLN A CA 1
ATOM 624 C C . GLN A 1 80 ? -10.119 4.073 11.276 1.00 89.69 80 GLN A C 1
ATOM 626 O O . GLN A 1 80 ? -9.326 3.894 10.352 1.00 89.69 80 GLN A O 1
ATOM 631 N N . ALA A 1 81 ? -10.533 5.288 11.636 1.00 88.25 81 ALA A N 1
ATOM 632 C CA . ALA A 1 81 ? -10.101 6.514 10.977 1.00 88.25 81 ALA A CA 1
ATOM 633 C C . ALA A 1 81 ? -8.576 6.706 11.082 1.00 88.25 81 ALA A C 1
ATOM 635 O O . ALA A 1 81 ? -7.928 7.054 10.092 1.00 88.25 81 ALA A O 1
ATOM 636 N N . LEU A 1 82 ? -7.978 6.400 12.241 1.00 86.50 82 LEU A N 1
ATOM 637 C CA . LEU A 1 82 ? -6.520 6.427 12.421 1.00 86.50 82 LEU A CA 1
ATOM 638 C C . LEU A 1 82 ? -5.805 5.393 11.539 1.00 86.50 82 LEU A C 1
ATOM 640 O O . LEU A 1 82 ? -4.812 5.720 10.885 1.00 86.50 82 LEU A O 1
ATOM 644 N N . ALA A 1 83 ? -6.307 4.158 11.484 1.00 88.25 83 ALA A N 1
ATOM 645 C CA . ALA A 1 83 ? -5.738 3.116 10.629 1.00 88.25 83 ALA A CA 1
ATOM 646 C C . ALA A 1 83 ? -5.860 3.474 9.136 1.00 88.25 83 ALA A C 1
ATOM 648 O O . ALA A 1 83 ? -4.905 3.321 8.371 1.00 88.25 83 ALA A O 1
ATOM 649 N N . GLN A 1 84 ? -7.006 4.017 8.723 1.00 88.38 84 GLN A N 1
ATOM 650 C CA . GLN A 1 84 ? -7.238 4.484 7.356 1.00 88.38 84 GLN A CA 1
ATOM 651 C C . GLN A 1 84 ? -6.312 5.645 6.986 1.00 88.38 84 GLN A C 1
ATOM 653 O O . GLN A 1 84 ? -5.782 5.657 5.876 1.00 88.38 84 GLN A O 1
ATOM 658 N N . ALA A 1 85 ? -6.050 6.578 7.907 1.00 85.31 85 ALA A N 1
ATOM 659 C CA . ALA A 1 85 ? -5.088 7.657 7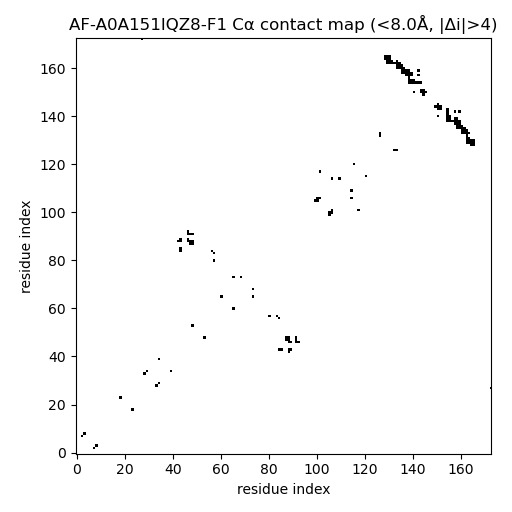.686 1.00 85.31 85 ALA A CA 1
ATOM 660 C C . ALA A 1 85 ? -3.673 7.116 7.412 1.00 85.31 85 ALA A C 1
ATOM 662 O O . ALA A 1 85 ? -2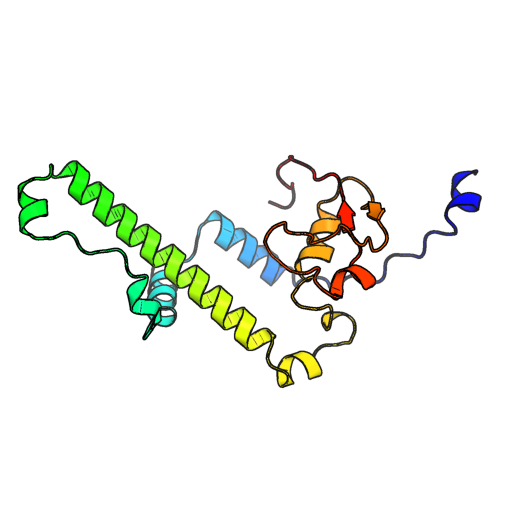.998 7.594 6.499 1.00 85.31 85 ALA A O 1
ATOM 663 N N . GLN A 1 86 ? -3.252 6.077 8.141 1.00 87.31 86 GLN A N 1
ATOM 664 C CA . GLN A 1 86 ? -1.960 5.422 7.915 1.00 87.31 86 GLN A CA 1
ATOM 665 C C . GLN A 1 86 ? -1.897 4.729 6.554 1.00 87.31 86 GLN A C 1
ATOM 667 O O . GLN A 1 86 ? -0.970 4.975 5.784 1.00 87.31 86 GLN A O 1
ATOM 672 N N . VAL A 1 87 ? -2.903 3.918 6.216 1.00 88.38 87 VAL A N 1
ATOM 673 C CA . VAL A 1 87 ? -2.976 3.240 4.910 1.00 88.38 87 VAL A CA 1
ATOM 674 C C . VAL A 1 87 ? -2.976 4.256 3.767 1.00 88.38 87 VAL A C 1
ATOM 676 O O . VAL A 1 87 ? -2.261 4.084 2.782 1.00 88.38 87 VAL A O 1
ATOM 679 N N . ARG A 1 88 ? -3.726 5.350 3.913 1.00 86.94 88 ARG A N 1
ATOM 680 C CA . ARG A 1 88 ? -3.804 6.433 2.928 1.00 86.94 88 ARG A CA 1
ATOM 681 C C . ARG A 1 88 ? -2.446 7.093 2.698 1.00 86.94 88 ARG A C 1
ATOM 683 O O . ARG A 1 88 ? -2.051 7.260 1.546 1.00 86.94 88 ARG A O 1
ATOM 690 N N . ALA A 1 89 ? -1.717 7.413 3.765 1.00 87.00 89 ALA A N 1
ATOM 691 C CA . ALA A 1 89 ? -0.368 7.959 3.654 1.00 87.00 89 ALA A CA 1
ATOM 692 C C . ALA A 1 89 ? 0.596 6.968 2.976 1.00 87.00 89 ALA A C 1
ATOM 694 O O . ALA A 1 89 ? 1.358 7.378 2.104 1.00 87.00 89 ALA A O 1
ATOM 695 N N . CYS A 1 90 ? 0.509 5.671 3.302 1.00 87.62 90 CYS A N 1
ATOM 696 C CA . CYS A 1 90 ? 1.311 4.608 2.680 1.00 87.62 90 CYS A CA 1
ATOM 697 C C . CYS A 1 90 ? 1.036 4.435 1.177 1.00 87.62 90 CYS A C 1
ATOM 699 O O . CYS A 1 90 ? 1.948 4.214 0.381 1.00 87.62 90 CYS A O 1
ATOM 701 N N . LEU A 1 91 ? -0.225 4.528 0.760 1.00 88.19 91 LEU A N 1
ATOM 702 C CA . LEU A 1 91 ? -0.574 4.465 -0.659 1.00 88.19 91 LEU A CA 1
ATOM 703 C C . LEU A 1 91 ? -0.108 5.722 -1.401 1.00 88.19 91 LEU A C 1
ATOM 705 O O . LEU A 1 91 ? 0.350 5.631 -2.540 1.00 88.19 91 LEU A O 1
ATOM 709 N N . ASN A 1 92 ? -0.167 6.884 -0.750 1.00 88.62 92 ASN A N 1
ATOM 710 C CA . ASN A 1 92 ? 0.309 8.138 -1.325 1.00 88.62 92 ASN A CA 1
ATOM 711 C C . ASN A 1 92 ? 1.834 8.163 -1.489 1.00 88.62 92 ASN A C 1
ATOM 713 O O . ASN A 1 92 ? 2.326 8.558 -2.549 1.00 88.62 92 ASN A O 1
ATOM 717 N N . THR A 1 93 ? 2.592 7.699 -0.486 1.00 88.50 93 THR A N 1
ATOM 718 C CA . THR A 1 93 ? 4.046 7.496 -0.617 1.00 88.50 93 THR A CA 1
ATOM 719 C C . THR A 1 93 ? 4.354 6.552 -1.758 1.00 88.50 93 THR A C 1
ATOM 721 O O . THR A 1 93 ? 5.212 6.867 -2.580 1.00 88.50 93 THR A O 1
ATOM 724 N N . PHE A 1 94 ? 3.653 5.420 -1.834 1.00 86.31 94 PHE A N 1
ATOM 725 C CA . PHE A 1 94 ? 3.861 4.439 -2.890 1.00 86.31 94 PHE A CA 1
ATOM 726 C C . PHE A 1 94 ? 3.619 5.043 -4.280 1.00 86.31 94 PHE A C 1
ATOM 728 O O . PHE A 1 94 ? 4.500 4.983 -5.135 1.00 86.31 94 PHE A O 1
ATOM 735 N N . GLY A 1 95 ? 2.476 5.700 -4.490 1.00 86.06 95 GLY A N 1
ATOM 736 C CA . GLY A 1 95 ? 2.157 6.371 -5.752 1.00 86.06 95 GLY A CA 1
ATOM 737 C C . GLY A 1 95 ? 3.152 7.479 -6.108 1.00 86.06 95 GLY A C 1
ATOM 738 O O . GLY A 1 95 ? 3.575 7.583 -7.261 1.00 86.06 95 GLY A O 1
ATOM 739 N N . THR A 1 96 ? 3.589 8.266 -5.121 1.00 85.44 96 THR A N 1
ATOM 740 C CA . THR A 1 96 ? 4.606 9.315 -5.306 1.00 85.44 96 THR A CA 1
ATOM 741 C C . THR A 1 96 ? 5.952 8.717 -5.708 1.00 85.44 96 THR A C 1
ATOM 743 O O . THR A 1 96 ? 6.577 9.195 -6.653 1.00 85.44 96 THR A O 1
ATOM 746 N N . CYS A 1 97 ? 6.382 7.655 -5.025 1.00 83.75 97 CYS A N 1
ATOM 747 C CA . CYS A 1 97 ? 7.625 6.944 -5.312 1.00 83.75 97 CYS A CA 1
ATOM 748 C C . CYS A 1 97 ? 7.598 6.359 -6.725 1.00 83.75 97 CYS A C 1
ATOM 750 O O . CYS A 1 97 ? 8.495 6.630 -7.517 1.00 83.75 97 CYS A O 1
ATOM 752 N N . MET A 1 98 ? 6.525 5.653 -7.087 1.00 82.56 98 MET A N 1
ATOM 753 C CA . MET A 1 98 ? 6.353 5.130 -8.442 1.00 82.56 98 MET A CA 1
ATOM 754 C C . MET A 1 98 ? 6.377 6.255 -9.476 1.00 82.56 98 MET A C 1
ATOM 756 O O . MET A 1 98 ? 7.093 6.153 -10.463 1.00 82.56 98 MET A O 1
ATOM 760 N N . SER A 1 99 ? 5.680 7.365 -9.231 1.00 85.25 99 SER A N 1
ATOM 761 C CA . SER A 1 99 ? 5.689 8.519 -10.140 1.00 85.25 99 SER A CA 1
ATOM 762 C C . SER A 1 99 ? 7.087 9.115 -10.320 1.00 85.25 99 SER A C 1
ATOM 764 O O . SER A 1 99 ? 7.422 9.552 -11.415 1.00 85.25 99 SER A O 1
ATOM 766 N N . GLN A 1 100 ? 7.910 9.130 -9.267 1.00 84.50 100 GLN A N 1
ATOM 767 C CA . GLN A 1 100 ? 9.305 9.573 -9.332 1.00 84.50 100 GLN A CA 1
ATOM 768 C C . GLN A 1 100 ? 10.196 8.575 -10.078 1.00 84.50 100 GLN A C 1
ATOM 770 O O . GLN A 1 100 ? 10.992 8.996 -10.910 1.00 84.50 100 GLN A O 1
ATOM 775 N N . LEU A 1 101 ? 10.042 7.275 -9.819 1.00 79.25 101 LEU A N 1
ATOM 776 C CA . LEU A 1 101 ? 10.795 6.210 -10.490 1.00 79.25 101 LEU A CA 1
ATOM 777 C C . LEU A 1 101 ? 10.467 6.113 -11.984 1.00 79.25 101 LEU A C 1
ATOM 779 O O . LEU A 1 101 ? 11.326 5.765 -12.786 1.00 79.25 101 LEU A O 1
ATOM 783 N N . LEU A 1 102 ? 9.229 6.435 -12.358 1.00 80.19 102 LEU A N 1
ATOM 784 C CA . LEU A 1 102 ? 8.744 6.425 -13.738 1.00 80.19 102 LEU A CA 1
ATOM 785 C C . LEU A 1 102 ? 9.179 7.643 -14.555 1.00 80.19 102 LEU A C 1
ATOM 787 O O . LEU A 1 102 ? 8.870 7.714 -15.746 1.00 80.19 102 LEU A O 1
ATOM 791 N N . LYS A 1 103 ? 9.860 8.615 -13.943 1.00 84.81 103 LYS A N 1
ATOM 792 C CA . LYS A 1 103 ? 10.325 9.799 -14.657 1.00 84.81 103 LYS A CA 1
ATOM 793 C C . LYS A 1 103 ? 11.340 9.413 -15.741 1.00 84.81 103 LYS A C 1
ATOM 795 O O . LYS A 1 103 ? 12.242 8.620 -15.456 1.00 84.81 103 LYS A O 1
ATOM 800 N N . PRO A 1 104 ? 11.236 9.970 -16.962 1.00 77.50 104 PRO A N 1
ATOM 801 C CA . PRO A 1 104 ? 12.130 9.625 -18.066 1.00 77.50 104 PRO A CA 1
ATOM 802 C C . PRO A 1 104 ? 13.609 9.800 -17.719 1.00 77.50 104 PRO A C 1
ATOM 804 O O . PRO A 1 104 ? 14.425 8.970 -18.107 1.00 77.50 104 PRO A O 1
ATOM 807 N N . GLU A 1 105 ? 13.946 10.829 -16.941 1.00 84.69 105 GLU A N 1
ATOM 808 C CA . GLU A 1 105 ? 15.320 11.128 -16.527 1.00 84.69 105 GLU A CA 1
ATOM 809 C C . GLU A 1 105 ? 15.897 10.004 -15.655 1.00 84.69 105 GLU A C 1
ATOM 811 O O . GLU A 1 105 ? 17.052 9.609 -15.809 1.00 84.69 105 GLU A O 1
ATOM 816 N N . VAL A 1 106 ? 15.067 9.439 -14.772 1.00 77.81 106 VAL A N 1
ATOM 817 C CA . VAL A 1 106 ? 15.449 8.319 -13.905 1.00 77.81 106 VAL A CA 1
ATOM 818 C C . VAL A 1 106 ? 15.583 7.050 -14.739 1.00 77.81 106 VAL A C 1
ATOM 820 O O . VAL A 1 106 ? 16.609 6.380 -14.662 1.00 77.81 106 VAL A O 1
ATOM 823 N N . LEU A 1 107 ? 14.613 6.760 -15.609 1.00 71.19 107 LEU A N 1
ATOM 824 C CA . LEU A 1 107 ? 14.641 5.577 -16.475 1.00 71.19 107 LEU A CA 1
ATOM 825 C C . LEU A 1 107 ? 15.836 5.564 -17.443 1.00 71.19 107 LEU A C 1
ATOM 827 O O . LEU A 1 107 ? 16.365 4.497 -17.750 1.00 71.19 107 LEU A O 1
ATOM 831 N N . GLN A 1 108 ? 16.283 6.732 -17.910 1.00 71.06 108 GLN A N 1
ATOM 832 C CA . GLN A 1 108 ? 17.461 6.863 -18.773 1.00 71.06 108 GLN A CA 1
ATOM 833 C C . GLN A 1 108 ? 18.780 6.607 -18.029 1.00 71.06 108 GLN A C 1
ATOM 835 O O . GLN A 1 108 ? 19.722 6.111 -18.642 1.00 71.06 108 GLN A O 1
ATOM 840 N N . SER A 1 109 ? 18.839 6.903 -16.725 1.00 71.69 109 SER A N 1
ATOM 841 C CA . SER A 1 109 ? 20.016 6.658 -15.873 1.00 71.69 109 SER A CA 1
ATOM 842 C C . SER A 1 109 ? 20.155 5.217 -15.367 1.00 71.69 109 SER A C 1
ATOM 844 O O . SER A 1 109 ? 21.208 4.844 -14.853 1.00 71.69 109 SER A O 1
ATOM 846 N N . LEU A 1 110 ? 19.104 4.402 -15.489 1.00 66.50 110 LEU A N 1
ATOM 847 C CA . LEU A 1 110 ? 19.124 3.002 -15.075 1.00 66.50 110 LEU A CA 1
ATOM 848 C C . LEU A 1 110 ? 19.823 2.144 -16.142 1.00 66.50 110 LEU A C 1
ATOM 850 O O . LEU A 1 110 ? 19.580 2.308 -17.336 1.00 66.50 110 LEU A O 1
ATOM 854 N N . ASN A 1 111 ? 20.669 1.201 -15.715 1.00 62.28 111 ASN A N 1
ATOM 855 C CA . ASN A 1 111 ? 21.259 0.203 -16.617 1.00 62.28 111 ASN A CA 1
ATOM 856 C C . ASN A 1 111 ? 20.164 -0.605 -17.331 1.00 62.28 111 ASN A C 1
ATOM 858 O O . ASN A 1 111 ? 19.058 -0.746 -16.812 1.00 62.28 111 ASN A O 1
ATOM 862 N N . ASP A 1 112 ? 20.475 -1.193 -18.488 1.00 58.00 112 ASP A N 1
ATOM 863 C CA . ASP A 1 112 ? 19.490 -1.913 -19.312 1.00 58.00 112 ASP A CA 1
ATOM 864 C C . ASP A 1 112 ? 18.788 -3.072 -18.576 1.00 58.00 112 ASP A C 1
ATOM 866 O O . ASP A 1 112 ? 17.628 -3.367 -18.852 1.00 58.00 112 ASP A O 1
ATOM 870 N N . GLU A 1 113 ? 19.430 -3.660 -17.563 1.00 52.09 113 GLU A N 1
ATOM 871 C CA . GLU A 1 113 ? 18.821 -4.653 -16.666 1.00 52.09 113 GLU A CA 1
ATOM 872 C C . GLU A 1 113 ? 17.801 -4.028 -15.690 1.00 52.09 113 GLU A C 1
ATOM 874 O O . GLU A 1 113 ? 16.763 -4.614 -15.401 1.00 52.09 113 GLU A O 1
ATOM 879 N N . ALA A 1 114 ? 18.038 -2.800 -15.225 1.00 52.75 114 ALA A N 1
ATOM 880 C CA . ALA A 1 114 ? 17.129 -2.050 -14.354 1.00 52.75 114 ALA A CA 1
ATOM 881 C C . ALA A 1 114 ? 16.035 -1.286 -15.128 1.00 52.75 114 ALA A C 1
ATOM 883 O O . ALA A 1 114 ? 15.059 -0.839 -14.525 1.00 52.75 114 ALA A O 1
ATOM 884 N N . LYS A 1 115 ? 16.152 -1.192 -16.462 1.00 53.88 115 LYS A N 1
ATOM 885 C CA . LYS A 1 115 ? 15.075 -0.757 -17.371 1.00 53.88 115 LYS A CA 1
ATOM 886 C C . LYS A 1 115 ? 13.980 -1.809 -17.559 1.00 53.88 115 LYS A C 1
ATOM 888 O O . LYS A 1 115 ? 13.013 -1.536 -18.275 1.00 53.88 115 LYS A O 1
ATOM 893 N N . LEU A 1 116 ? 14.093 -2.983 -16.920 1.00 52.75 116 LEU A N 1
ATOM 894 C CA . LEU A 1 116 ? 12.970 -3.903 -16.741 1.00 52.75 116 LEU A CA 1
ATOM 895 C C . LEU A 1 116 ? 11.765 -3.083 -16.284 1.00 52.75 116 LEU A C 1
ATOM 897 O O . LEU A 1 116 ? 11.784 -2.454 -15.226 1.00 52.75 116 LEU A O 1
ATOM 901 N N . THR A 1 117 ? 10.747 -3.035 -17.141 1.00 52.25 117 THR A N 1
ATOM 902 C CA . THR A 1 117 ? 9.578 -2.179 -16.967 1.00 52.25 117 THR A CA 1
ATOM 903 C C . THR A 1 117 ? 9.070 -2.275 -15.525 1.00 52.25 117 THR A C 1
ATOM 905 O O . THR A 1 117 ? 8.982 -3.389 -15.014 1.00 52.25 117 THR A O 1
ATOM 908 N N . PRO A 1 118 ? 8.686 -1.170 -14.866 1.00 51.66 118 PRO A N 1
ATOM 909 C CA . PRO A 1 118 ? 8.179 -1.160 -13.487 1.00 51.66 118 PRO A CA 1
ATOM 910 C C . PRO A 1 118 ? 7.089 -2.211 -13.206 1.00 51.66 118 PRO A C 1
ATOM 912 O O . PRO A 1 118 ? 6.949 -2.695 -12.086 1.00 51.66 118 PRO A O 1
ATOM 915 N N . SER A 1 119 ? 6.361 -2.625 -14.247 1.00 54.12 119 SER A N 1
ATOM 916 C CA . SER A 1 119 ? 5.402 -3.733 -14.256 1.00 54.12 119 SER A CA 1
ATOM 917 C C . SER A 1 119 ? 6.000 -5.130 -14.028 1.00 54.12 119 SER A C 1
ATOM 919 O O . SER A 1 119 ? 5.232 -6.080 -13.907 1.00 54.12 119 SER A O 1
ATOM 921 N N . GLN A 1 120 ? 7.323 -5.280 -13.959 1.00 59.81 120 GLN A N 1
ATOM 922 C CA . GLN A 1 120 ? 8.050 -6.535 -13.748 1.00 59.81 120 GLN A CA 1
ATOM 923 C C . GLN A 1 120 ? 9.035 -6.467 -12.572 1.00 59.81 120 GLN A C 1
ATOM 925 O O . GLN A 1 120 ? 9.750 -7.436 -12.340 1.00 59.81 120 GLN A O 1
ATOM 930 N N . LEU A 1 121 ? 9.049 -5.396 -11.766 1.00 61.06 121 LEU A N 1
ATOM 931 C CA . LEU A 1 121 ? 9.884 -5.327 -10.549 1.00 61.06 121 LEU A CA 1
ATOM 932 C C . LEU A 1 121 ? 9.586 -6.471 -9.562 1.00 61.06 121 LEU A C 1
ATOM 934 O O . LEU A 1 121 ? 10.454 -6.907 -8.809 1.00 61.06 121 LEU A O 1
ATOM 938 N N . TRP A 1 122 ? 8.363 -7.001 -9.600 1.00 67.62 122 TRP A N 1
ATOM 939 C CA . TRP A 1 122 ? 7.959 -8.175 -8.832 1.00 67.62 122 TRP A CA 1
ATOM 940 C C . TRP A 1 122 ? 8.427 -9.497 -9.456 1.00 67.62 122 TRP A C 1
ATOM 942 O O . TRP A 1 122 ? 8.464 -10.502 -8.754 1.00 67.62 122 TRP A O 1
ATOM 952 N N . PHE A 1 123 ? 8.777 -9.538 -10.746 1.00 71.25 123 PHE A N 1
ATOM 953 C CA . PHE A 1 123 ? 9.075 -10.778 -11.468 1.00 71.25 123 PHE A CA 1
ATOM 954 C C . PHE A 1 123 ? 10.337 -11.490 -10.945 1.00 71.25 123 PHE A C 1
ATOM 956 O O . PHE A 1 123 ? 10.270 -12.701 -10.715 1.00 71.25 123 PHE A O 1
ATOM 963 N N . PRO A 1 124 ? 11.451 -10.792 -10.632 1.00 69.38 124 PRO A N 1
ATOM 964 C CA . PRO A 1 124 ? 12.586 -11.408 -9.944 1.00 69.38 124 PRO A CA 1
ATOM 965 C C . PRO A 1 124 ? 12.220 -11.968 -8.562 1.00 69.38 124 PRO A C 1
ATOM 967 O O . PRO A 1 124 ? 12.652 -13.064 -8.204 1.00 69.38 124 PRO A O 1
ATOM 970 N N . LEU A 1 125 ? 11.392 -11.254 -7.790 1.00 68.62 125 LEU A N 1
ATOM 971 C CA . LEU A 1 125 ? 10.906 -11.735 -6.492 1.00 68.62 125 LEU A CA 1
ATOM 972 C C . LEU A 1 125 ? 10.017 -12.975 -6.660 1.00 68.62 125 LEU A C 1
ATOM 974 O O . LEU A 1 125 ? 10.189 -13.963 -5.953 1.00 68.62 125 LEU A O 1
ATOM 978 N N . PHE A 1 126 ? 9.116 -12.962 -7.637 1.00 71.75 126 PHE A N 1
ATOM 979 C CA . PHE A 1 126 ? 8.278 -14.099 -7.995 1.00 71.75 126 PHE A CA 1
ATOM 980 C C . PHE A 1 126 ? 9.108 -15.318 -8.402 1.00 71.75 126 PHE A C 1
ATOM 982 O O . PHE A 1 126 ? 8.848 -16.404 -7.886 1.00 71.75 126 PHE A O 1
ATOM 989 N N . ARG A 1 127 ? 10.157 -15.155 -9.224 1.00 70.31 127 ARG A N 1
ATOM 990 C CA . ARG A 1 127 ? 11.105 -16.241 -9.547 1.00 70.31 127 ARG A CA 1
ATOM 991 C C . ARG A 1 127 ? 11.745 -16.822 -8.281 1.00 70.31 127 ARG A C 1
ATOM 993 O O . ARG A 1 127 ? 11.845 -18.037 -8.179 1.00 70.31 127 ARG A O 1
ATOM 1000 N N . ARG A 1 128 ? 12.124 -15.990 -7.301 1.00 67.31 128 ARG A N 1
ATOM 1001 C CA . ARG A 1 128 ? 12.724 -16.444 -6.025 1.00 67.31 128 ARG A CA 1
ATOM 1002 C C . ARG A 1 128 ? 11.742 -17.172 -5.108 1.00 67.31 128 ARG A C 1
ATOM 1004 O O . ARG A 1 128 ? 12.140 -18.083 -4.392 1.00 67.31 128 ARG A O 1
ATOM 1011 N N . LEU A 1 129 ? 10.478 -16.755 -5.098 1.00 68.88 129 LEU A N 1
ATOM 1012 C CA . LEU A 1 129 ? 9.426 -17.374 -4.283 1.00 68.88 129 LEU A CA 1
ATOM 1013 C C . LEU A 1 129 ? 8.834 -18.636 -4.928 1.00 68.88 129 LEU A C 1
ATOM 1015 O O . LEU A 1 129 ? 8.087 -19.378 -4.279 1.00 68.88 129 LEU A O 1
ATOM 1019 N N . SER A 1 130 ? 9.150 -18.872 -6.200 1.00 79.56 130 SER A N 1
ATOM 1020 C CA . SER A 1 130 ? 8.686 -20.035 -6.941 1.00 79.56 130 SER A CA 1
ATOM 1021 C C . SER A 1 130 ? 9.444 -21.287 -6.501 1.00 79.56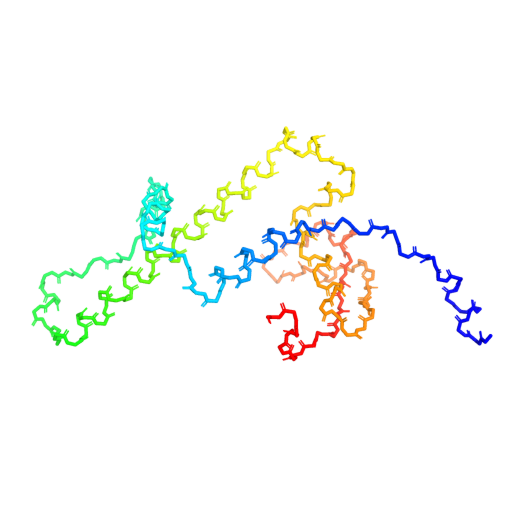 130 SER A C 1
ATOM 1023 O O . SER A 1 130 ? 10.669 -21.328 -6.492 1.00 79.56 130 SER A O 1
ATOM 1025 N N . LEU A 1 131 ? 8.698 -22.330 -6.140 1.00 81.12 131 LEU A N 1
ATOM 1026 C CA . LEU A 1 131 ? 9.227 -23.655 -5.798 1.00 81.12 131 LEU A CA 1
ATOM 1027 C C . LEU A 1 131 ? 9.726 -24.431 -7.022 1.00 81.12 131 LEU A C 1
ATOM 1029 O O . LEU A 1 131 ? 10.419 -25.434 -6.879 1.00 81.12 131 LEU A O 1
ATOM 1033 N N . SER A 1 132 ? 9.317 -24.003 -8.211 1.00 81.75 132 SER A N 1
ATOM 1034 C CA . SER A 1 132 ? 9.681 -24.585 -9.494 1.00 81.75 132 SER A CA 1
ATOM 1035 C C . SER A 1 132 ? 9.948 -23.472 -10.494 1.00 81.75 132 SER A C 1
ATOM 1037 O O . SER A 1 132 ? 9.527 -22.332 -10.293 1.00 81.75 132 SER A O 1
ATOM 1039 N N . GLU A 1 133 ? 10.595 -23.807 -11.603 1.00 81.69 133 GLU A N 1
ATOM 1040 C CA . GLU A 1 133 ? 10.704 -22.875 -12.715 1.00 81.69 133 GLU A CA 1
ATOM 1041 C C . GLU A 1 133 ? 9.299 -22.448 -13.197 1.00 81.69 133 GLU A C 1
ATOM 1043 O O . GLU A 1 133 ? 8.432 -23.308 -13.390 1.00 81.69 133 GLU A O 1
ATOM 1048 N N . PRO A 1 134 ? 9.027 -21.134 -13.332 1.00 81.62 134 PRO A N 1
ATOM 1049 C CA . PRO A 1 134 ? 7.775 -20.652 -13.891 1.00 81.62 134 PRO A CA 1
ATOM 1050 C C . PRO A 1 134 ? 7.552 -21.154 -15.312 1.00 81.62 134 PRO A C 1
ATOM 1052 O O . PRO A 1 134 ? 8.402 -20.987 -16.184 1.00 81.62 134 PRO A O 1
ATOM 1055 N N . MET A 1 135 ? 6.363 -21.690 -15.554 1.00 86.69 135 MET A N 1
ATOM 1056 C CA . MET A 1 135 ? 5.903 -22.040 -16.885 1.00 86.69 135 MET A CA 1
ATOM 1057 C C . MET A 1 135 ? 5.457 -20.764 -17.599 1.00 86.69 135 MET A C 1
ATOM 1059 O O . MET A 1 135 ? 4.549 -20.072 -17.132 1.00 86.69 135 MET A O 1
ATOM 1063 N N . ILE A 1 136 ? 6.111 -20.437 -18.713 1.00 84.25 136 ILE A N 1
ATOM 1064 C CA . ILE A 1 136 ? 5.776 -19.272 -19.534 1.00 84.25 136 ILE A CA 1
ATOM 1065 C 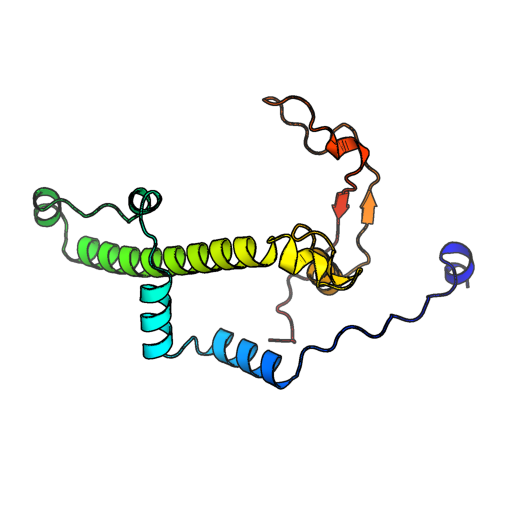C . ILE A 1 136 ? 4.970 -19.744 -20.743 1.00 84.25 136 ILE A C 1
ATOM 1067 O O . ILE A 1 136 ? 5.472 -20.472 -21.595 1.00 84.25 136 ILE A O 1
ATOM 1071 N N . PHE A 1 137 ? 3.712 -19.325 -20.817 1.00 82.25 137 PHE A N 1
ATOM 1072 C CA . PHE A 1 137 ? 2.843 -19.568 -21.960 1.00 82.25 137 PHE A CA 1
ATOM 1073 C C . PHE A 1 137 ? 3.015 -18.455 -22.999 1.00 82.25 137 PHE A C 1
ATOM 1075 O O . PHE A 1 137 ? 3.092 -17.280 -22.616 1.00 82.25 137 PHE A O 1
ATOM 1082 N N . PRO A 1 138 ? 3.039 -18.793 -24.301 1.00 85.31 138 PRO A N 1
ATOM 1083 C CA . PRO A 1 138 ? 3.177 -17.803 -25.359 1.00 85.31 138 PRO A CA 1
ATOM 1084 C C . PRO A 1 138 ? 1.969 -16.851 -25.395 1.00 85.31 138 PRO A C 1
ATOM 1086 O O . PRO A 1 138 ? 0.895 -17.191 -24.879 1.00 85.31 138 PRO A O 1
ATOM 1089 N N . PRO A 1 139 ? 2.116 -15.673 -26.027 1.00 90.00 139 PRO A N 1
ATOM 1090 C CA . PRO A 1 139 ? 1.020 -14.728 -26.178 1.00 90.00 139 PRO A CA 1
ATOM 1091 C C . PRO A 1 139 ? -0.198 -15.379 -26.840 1.00 90.00 139 PRO A C 1
ATOM 1093 O O . PRO A 1 139 ? -0.082 -16.130 -27.810 1.00 90.00 139 PRO A O 1
ATOM 1096 N N . LYS A 1 140 ? -1.387 -15.107 -26.299 1.00 88.19 140 LYS A N 1
ATOM 1097 C CA . LYS A 1 140 ? -2.643 -15.712 -26.751 1.00 88.19 140 LYS A CA 1
ATOM 1098 C C . LYS A 1 140 ? -3.720 -14.648 -26.858 1.00 88.19 140 LYS A C 1
ATOM 1100 O O . LYS A 1 140 ? -3.882 -13.837 -25.953 1.00 88.19 140 LYS A O 1
ATOM 1105 N N . TYR A 1 141 ? -4.507 -14.705 -27.932 1.00 84.56 141 TYR A N 1
ATOM 1106 C CA . TYR A 1 141 ? -5.575 -13.738 -28.204 1.00 84.56 141 TYR A CA 1
ATOM 1107 C C . TYR A 1 141 ? -6.580 -13.604 -27.057 1.00 84.56 141 TYR A C 1
ATOM 1109 O O . TYR A 1 141 ? -7.090 -12.523 -26.814 1.00 84.56 141 TYR A O 1
ATOM 1117 N N . SER A 1 142 ? -6.836 -14.683 -26.317 1.00 84.50 142 SER A N 1
ATOM 1118 C CA . SER A 1 142 ? -7.756 -14.671 -25.179 1.00 84.50 142 SER A CA 1
ATOM 1119 C C . SER A 1 142 ? -7.172 -14.037 -23.907 1.00 84.50 142 SER A C 1
ATOM 1121 O O . SER A 1 142 ? -7.917 -13.830 -22.948 1.00 84.50 142 SER A O 1
ATOM 1123 N N . LEU A 1 143 ? -5.866 -13.746 -23.848 1.00 78.44 143 LEU A N 1
ATOM 1124 C CA . LEU A 1 143 ? -5.256 -13.073 -22.698 1.00 78.44 143 LEU A CA 1
ATOM 1125 C C . LEU A 1 143 ? -5.715 -11.620 -22.642 1.00 78.44 143 LEU A C 1
ATOM 1127 O O . LEU A 1 143 ? -5.701 -10.920 -23.652 1.00 78.44 143 LEU A O 1
ATOM 1131 N N . LEU A 1 144 ? -6.103 -11.171 -21.444 1.00 76.25 144 LEU A N 1
ATOM 1132 C CA . LEU A 1 144 ? -6.684 -9.843 -21.211 1.00 76.25 144 LEU A CA 1
ATOM 1133 C C . LEU A 1 144 ? -7.997 -9.608 -21.981 1.00 76.25 144 LEU A C 1
ATOM 1135 O O . LEU A 1 144 ? -8.357 -8.463 -22.256 1.00 76.25 144 LEU A O 1
ATOM 1139 N N . SER A 1 145 ? -8.715 -10.682 -22.335 1.00 80.75 145 SER A N 1
ATOM 1140 C CA . SER A 1 145 ? -10.071 -10.561 -22.870 1.00 80.75 145 SER A CA 1
ATOM 1141 C C . SER A 1 145 ? -11.037 -10.157 -21.757 1.00 80.75 145 SER A C 1
ATOM 1143 O O . SER A 1 145 ? -10.969 -10.644 -20.627 1.00 80.75 145 SER A O 1
ATOM 1145 N N . SER A 1 146 ? -11.925 -9.220 -22.069 1.00 81.25 146 SER A N 1
ATOM 1146 C CA . SER A 1 146 ? -13.006 -8.792 -21.189 1.00 81.25 146 SER A CA 1
ATOM 1147 C C . SER A 1 146 ? -14.276 -8.708 -22.025 1.00 81.25 146 SER A C 1
ATOM 1149 O O . SER A 1 146 ? -14.224 -8.136 -23.112 1.00 81.25 146 SER A O 1
ATOM 1151 N N . PRO A 1 147 ? -15.426 -9.203 -21.536 1.00 82.88 147 PRO A N 1
ATOM 1152 C CA . PRO A 1 147 ? -16.683 -9.111 -22.279 1.00 82.88 147 PRO A CA 1
ATOM 1153 C C . PRO A 1 147 ? -17.156 -7.662 -22.484 1.00 82.88 147 PRO A C 1
ATOM 1155 O O . PRO A 1 147 ? -18.047 -7.417 -23.288 1.00 82.88 147 PRO A O 1
ATOM 1158 N N . PHE A 1 148 ? -16.555 -6.696 -21.782 1.00 87.56 148 PHE A N 1
ATOM 1159 C CA . PHE A 1 148 ? -16.943 -5.286 -21.810 1.00 87.56 148 PHE A CA 1
ATOM 1160 C C . PHE A 1 148 ? -15.940 -4.384 -22.536 1.00 87.56 148 PHE A C 1
ATOM 1162 O O . PHE A 1 148 ? -16.096 -3.162 -22.514 1.00 87.56 148 PHE A O 1
ATOM 1169 N N . ARG A 1 149 ? -14.867 -4.936 -23.118 1.00 82.06 149 ARG A N 1
ATOM 1170 C CA . ARG A 1 149 ? -13.822 -4.139 -23.778 1.00 82.06 149 ARG A CA 1
ATOM 1171 C C . ARG A 1 149 ? -13.303 -4.833 -25.025 1.00 82.06 149 ARG A C 1
ATOM 1173 O O . ARG A 1 149 ? -13.166 -6.050 -25.064 1.00 82.06 149 ARG A O 1
ATOM 1180 N N . ASN A 1 150 ? -12.933 -4.024 -26.012 1.00 85.44 150 ASN A N 1
ATOM 1181 C CA . ASN A 1 150 ? -12.174 -4.506 -27.159 1.00 85.44 150 ASN A CA 1
ATOM 1182 C C . ASN A 1 150 ? -10.841 -5.112 -26.699 1.00 85.44 150 ASN A C 1
ATOM 1184 O O . ASN A 1 150 ? -10.235 -4.655 -25.725 1.00 85.44 150 ASN A O 1
ATOM 1188 N N . GLN A 1 151 ? -10.382 -6.133 -27.423 1.00 82.56 151 GLN A N 1
ATOM 1189 C CA . GLN A 1 151 ? -9.166 -6.868 -27.091 1.00 82.56 151 GLN A CA 1
ATOM 1190 C C . GLN A 1 151 ? -7.944 -5.936 -27.079 1.00 82.56 151 GLN A C 1
ATOM 1192 O O . GLN A 1 151 ? -7.664 -5.240 -28.056 1.00 82.56 151 GLN A O 1
ATOM 1197 N N . HIS A 1 152 ? -7.189 -5.937 -25.979 1.00 80.88 152 HIS A N 1
ATOM 1198 C CA . HIS A 1 152 ? -6.053 -5.031 -25.811 1.00 80.88 152 HIS A CA 1
ATOM 1199 C C . HIS A 1 152 ? -4.853 -5.465 -26.674 1.00 80.88 152 HIS A C 1
ATOM 1201 O O . HIS A 1 152 ? -4.410 -6.602 -26.519 1.00 80.88 152 HIS A O 1
ATOM 1207 N N . PRO A 1 153 ? -4.241 -4.599 -27.510 1.00 86.69 153 PRO A N 1
ATOM 1208 C CA . PRO A 1 153 ? -3.224 -4.992 -28.502 1.00 86.69 153 PRO A CA 1
ATOM 1209 C C . PRO A 1 153 ? -1.991 -5.694 -27.911 1.00 86.69 153 PRO A C 1
ATOM 1211 O O . PRO A 1 153 ? -1.332 -6.466 -28.607 1.00 86.69 153 PRO A O 1
ATOM 1214 N N . ALA A 1 154 ? -1.715 -5.487 -26.619 1.00 82.19 154 ALA A N 1
ATOM 1215 C CA . ALA A 1 154 ? -0.656 -6.191 -25.895 1.00 82.19 154 ALA A CA 1
ATOM 1216 C C . ALA A 1 154 ? -0.825 -7.722 -25.856 1.00 82.19 154 ALA A C 1
ATOM 1218 O O . ALA A 1 154 ? 0.150 -8.409 -25.576 1.00 82.19 154 ALA A O 1
ATOM 1219 N N . TRP A 1 155 ? -1.997 -8.286 -26.188 1.00 84.75 155 TRP A N 1
ATOM 1220 C CA . TRP A 1 155 ? -2.167 -9.744 -26.303 1.00 84.75 155 TRP A CA 1
ATOM 1221 C C . TRP A 1 155 ? -1.170 -10.387 -27.283 1.00 84.75 155 TRP A C 1
ATOM 1223 O O . TRP A 1 155 ? -0.899 -11.577 -27.168 1.00 84.75 155 TRP A O 1
ATOM 1233 N N . ARG A 1 156 ? -0.623 -9.611 -28.233 1.00 85.81 156 ARG A N 1
ATOM 1234 C CA . ARG A 1 156 ? 0.359 -10.066 -29.233 1.00 85.81 156 ARG A CA 1
ATOM 1235 C C . ARG A 1 156 ? 1.752 -10.306 -28.656 1.00 85.81 156 ARG A C 1
ATOM 1237 O O . ARG A 1 156 ? 2.510 -11.084 -29.220 1.00 85.81 156 ARG A O 1
ATOM 1244 N N . THR A 1 157 ? 2.098 -9.615 -27.575 1.00 86.00 157 THR A N 1
ATOM 1245 C CA . THR A 1 157 ? 3.453 -9.612 -27.002 1.00 86.00 157 THR A CA 1
ATOM 1246 C C . THR A 1 157 ? 3.489 -10.095 -25.557 1.00 86.00 157 THR A C 1
ATOM 1248 O O . THR A 1 157 ? 4.560 -10.402 -25.042 1.00 86.00 157 THR A O 1
ATOM 1251 N N . LEU A 1 158 ? 2.336 -10.176 -24.891 1.00 81.94 158 LEU A N 1
ATOM 1252 C CA . LEU A 1 158 ? 2.248 -10.517 -23.480 1.00 81.94 158 LEU A CA 1
ATOM 1253 C C . LEU A 1 158 ? 2.162 -12.031 -23.275 1.00 81.94 158 LEU A C 1
ATOM 1255 O O . LEU A 1 158 ? 1.151 -12.656 -23.590 1.00 81.94 158 LEU A O 1
ATOM 1259 N N . SER A 1 159 ? 3.218 -12.595 -22.699 1.00 82.25 159 SER A N 1
ATOM 1260 C CA . SER A 1 159 ? 3.274 -13.988 -22.251 1.00 82.25 159 SER A CA 1
ATOM 1261 C C . SER A 1 159 ? 2.694 -14.134 -20.842 1.00 82.25 159 SER A C 1
ATOM 1263 O O . SER A 1 159 ? 2.867 -13.253 -19.996 1.00 82.25 159 SER A O 1
ATOM 1265 N N . LEU A 1 160 ? 2.022 -15.253 -20.563 1.00 81.94 160 LEU A N 1
ATOM 1266 C CA . LEU A 1 160 ? 1.483 -15.551 -19.232 1.00 81.94 160 LEU A CA 1
ATOM 1267 C C . LEU A 1 160 ? 2.465 -16.442 -18.467 1.00 81.94 160 LEU A C 1
ATOM 1269 O O . LEU A 1 160 ? 2.738 -17.556 -18.896 1.00 81.94 160 LEU A O 1
ATOM 1273 N N . GLY A 1 161 ? 2.968 -15.974 -17.326 1.00 82.44 161 GLY A N 1
ATOM 1274 C CA . GLY A 1 161 ? 3.795 -16.779 -16.427 1.00 82.44 161 GLY A CA 1
ATOM 1275 C C . GLY A 1 161 ? 2.974 -17.393 -15.295 1.00 82.44 161 GLY A C 1
ATOM 1276 O O . GLY A 1 161 ? 2.234 -16.681 -14.619 1.00 82.44 161 GLY A O 1
ATOM 1277 N N . VAL A 1 162 ? 3.127 -18.696 -15.058 1.00 83.56 162 VAL A N 1
ATOM 1278 C CA . VAL A 1 162 ? 2.510 -19.410 -13.930 1.00 83.56 162 VAL A CA 1
ATOM 1279 C C . VAL A 1 162 ? 3.592 -20.143 -13.153 1.00 83.56 162 VAL A C 1
ATOM 1281 O O . VAL A 1 162 ? 4.410 -20.848 -13.735 1.00 83.56 162 VAL A O 1
ATOM 1284 N N . ALA A 1 163 ? 3.598 -20.006 -11.829 1.00 86.00 163 ALA A N 1
ATOM 1285 C CA . ALA A 1 163 ? 4.532 -20.726 -10.974 1.00 86.00 163 ALA A CA 1
ATOM 1286 C C . ALA A 1 163 ? 3.876 -21.160 -9.668 1.00 86.00 163 ALA A C 1
ATOM 1288 O O . ALA A 1 163 ? 2.930 -20.534 -9.184 1.00 86.00 163 ALA A O 1
ATOM 1289 N N . LYS A 1 164 ? 4.405 -22.236 -9.085 1.00 86.06 164 LYS A N 1
ATOM 1290 C CA . LYS A 1 164 ? 3.977 -22.728 -7.778 1.00 86.06 164 LYS A CA 1
ATOM 1291 C C . LYS A 1 164 ? 4.730 -21.970 -6.691 1.00 86.06 164 LYS A C 1
ATOM 1293 O O . LYS A 1 164 ? 5.947 -22.092 -6.596 1.00 86.06 164 LYS A O 1
ATOM 1298 N N . LEU A 1 165 ? 4.017 -21.226 -5.852 1.00 80.31 165 LEU A N 1
ATOM 1299 C CA . LEU A 1 165 ? 4.614 -20.511 -4.724 1.00 80.31 165 LEU A CA 1
ATOM 1300 C C . LEU A 1 165 ? 4.622 -21.376 -3.460 1.00 80.31 165 LEU A C 1
ATOM 1302 O O . LEU A 1 165 ? 3.718 -22.182 -3.223 1.00 80.31 165 LEU A O 1
ATOM 1306 N N . SER A 1 166 ? 5.651 -21.199 -2.635 1.00 73.94 166 SER A N 1
ATOM 1307 C CA . SER A 1 166 ? 5.695 -21.790 -1.299 1.00 73.94 166 SER A CA 1
ATOM 1308 C C . SER A 1 166 ? 4.768 -21.025 -0.360 1.00 73.94 166 SER A C 1
ATOM 1310 O O . SER A 1 166 ? 5.009 -19.858 -0.080 1.00 73.94 166 SER A O 1
ATOM 1312 N N . GLY A 1 167 ? 3.753 -21.690 0.195 1.00 67.75 167 GLY A N 1
ATOM 1313 C CA . GLY A 1 167 ? 2.961 -21.140 1.305 1.00 67.75 167 GLY A CA 1
ATOM 1314 C C . GLY A 1 167 ? 3.695 -21.144 2.654 1.00 67.75 167 GLY A C 1
ATOM 1315 O O . GLY A 1 167 ? 3.120 -20.755 3.666 1.00 67.75 167 GLY A O 1
ATOM 1316 N N . LYS A 1 168 ? 4.946 -21.626 2.708 1.00 69.81 168 LYS A N 1
ATOM 1317 C CA . LYS A 1 168 ? 5.750 -21.620 3.936 1.00 69.81 168 LYS A CA 1
ATOM 1318 C C . LYS A 1 168 ? 6.288 -20.217 4.180 1.00 69.81 168 LYS A C 1
ATOM 1320 O O . LYS A 1 168 ? 6.832 -19.613 3.258 1.00 69.81 168 LYS A O 1
ATOM 1325 N N . SER A 1 169 ? 6.202 -19.756 5.430 1.00 55.75 169 SER A N 1
ATOM 1326 C CA . SER A 1 169 ? 6.890 -18.539 5.859 1.00 55.75 169 SER A CA 1
ATOM 1327 C C . SER A 1 169 ? 8.361 -18.631 5.461 1.00 55.75 169 SER A C 1
ATOM 1329 O O . SER A 1 169 ? 9.031 -19.639 5.715 1.00 55.75 169 SER A O 1
ATOM 1331 N N . SER A 1 170 ? 8.830 -17.605 4.761 1.00 52.06 170 SER A N 1
ATOM 1332 C CA . SER A 1 170 ? 10.212 -17.513 4.326 1.00 52.06 170 SER A CA 1
ATOM 1333 C C . SER A 1 170 ? 11.122 -17.566 5.553 1.00 52.06 170 SER A C 1
ATOM 1335 O O . SER A 1 170 ? 10.976 -16.759 6.464 1.00 52.06 170 SER A O 1
ATOM 1337 N N . LYS A 1 171 ? 12.088 -18.493 5.582 1.00 55.59 171 LYS A N 1
ATOM 1338 C CA . LYS A 1 171 ? 13.120 -18.530 6.638 1.00 55.59 171 LYS A CA 1
ATOM 1339 C C . LYS A 1 171 ? 14.091 -17.343 6.566 1.00 55.59 171 LYS A C 1
ATOM 1341 O O . LYS A 1 171 ? 14.963 -17.229 7.414 1.00 55.59 171 LYS A O 1
ATOM 1346 N N . PHE A 1 172 ? 13.931 -16.476 5.565 1.00 49.38 172 PHE A N 1
ATOM 1347 C CA . PHE A 1 172 ? 14.593 -15.176 5.485 1.00 49.38 172 PHE A CA 1
ATOM 1348 C C . PHE A 1 172 ? 13.906 -14.107 6.357 1.00 49.38 172 PHE A C 1
ATOM 1350 O O . PHE A 1 172 ? 14.248 -12.935 6.241 1.00 49.38 172 PHE A O 1
ATOM 1357 N N . ALA A 1 173 ? 12.931 -14.499 7.191 1.00 38.34 173 ALA A N 1
ATOM 1358 C CA . ALA A 1 173 ? 12.281 -13.638 8.170 1.00 38.34 173 ALA A CA 1
ATOM 1359 C C . ALA A 1 173 ? 13.167 -13.377 9.377 1.00 38.34 173 ALA A C 1
ATOM 1361 O O . ALA A 1 173 ? 13.619 -14.312 10.076 1.00 38.34 173 ALA A O 1
#

Foldseek 3Di:
DVCCVVPPDDDDDDPPDDDDPVVLVVCVVCVVVNDDPVVLVVLLVVQQDDDPCCVVQPDDDDPVVVVVDDPVVVVVVVVVSVVSSSVNSVVSVVVVVVVVCPDPVNLVPDDPVRVPPPVCPCVVVVCVQFPDGWDKAAQDQCPPDDPVDDGDPCSNPDIDTDGDGDPDDPPSD